Protein AF-A0A4Y9MN17-F1 (afdb_monomer_lite)

pLDDT: mean 83.94, std 10.77, range [37.41, 95.56]

Structure (mmCIF, N/CA/C/O backbone):
data_AF-A0A4Y9MN17-F1
#
_entry.id   AF-A0A4Y9MN17-F1
#
loop_
_atom_site.group_PDB
_atom_site.id
_atom_site.type_symbol
_atom_site.label_atom_id
_atom_site.label_alt_id
_atom_site.label_comp_id
_atom_site.label_asym_id
_atom_site.label_entity_id
_atom_site.label_seq_id
_atom_site.pdbx_PDB_ins_code
_atom_site.Cartn_x
_atom_site.Cartn_y
_atom_site.Cartn_z
_atom_site.occupancy
_atom_site.B_iso_or_eq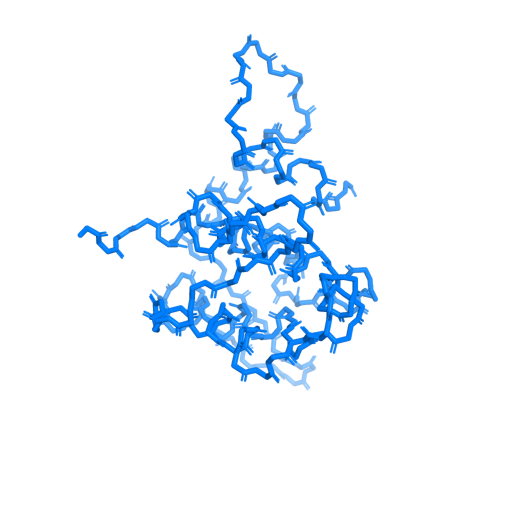uiv
_atom_site.auth_seq_id
_atom_site.auth_comp_id
_atom_site.auth_asym_id
_atom_site.auth_atom_id
_atom_site.pdbx_PDB_model_num
ATOM 1 N N . MET A 1 1 ? -17.612 3.095 -9.255 1.00 37.41 1 MET A N 1
ATOM 2 C CA . MET A 1 1 ? -16.333 3.425 -9.912 1.00 37.41 1 MET A CA 1
ATOM 3 C C . MET A 1 1 ? -15.286 2.654 -9.140 1.00 37.41 1 MET A C 1
ATOM 5 O O . MET A 1 1 ? -14.924 3.090 -8.061 1.00 37.41 1 MET A O 1
ATOM 9 N N . ASP A 1 2 ? -14.958 1.453 -9.605 1.00 40.06 2 ASP A N 1
ATOM 10 C CA . ASP A 1 2 ? -14.232 0.428 -8.830 1.00 40.06 2 ASP A CA 1
ATOM 11 C C . ASP A 1 2 ? -12.800 0.188 -9.355 1.00 40.06 2 ASP A C 1
ATOM 13 O O . ASP A 1 2 ? -12.146 -0.785 -8.990 1.00 40.06 2 ASP A O 1
ATOM 17 N N . ASP A 1 3 ? -12.301 1.073 -10.223 1.00 47.25 3 ASP A N 1
ATOM 18 C CA . ASP A 1 3 ? -11.286 0.700 -11.220 1.00 47.25 3 ASP A CA 1
ATOM 19 C C . ASP A 1 3 ? -9.904 1.362 -11.056 1.00 47.25 3 ASP A C 1
ATOM 21 O O . ASP A 1 3 ? -9.068 1.224 -11.940 1.00 47.25 3 ASP A O 1
ATOM 25 N N . ASP A 1 4 ? -9.615 2.040 -9.935 1.00 62.28 4 ASP A N 1
ATOM 26 C CA . ASP A 1 4 ? -8.294 2.681 -9.723 1.00 62.28 4 ASP A CA 1
ATOM 27 C C . ASP A 1 4 ? -7.540 2.212 -8.464 1.00 62.28 4 ASP A C 1
ATOM 29 O O . ASP A 1 4 ? -6.542 2.787 -8.045 1.00 62.28 4 ASP A O 1
ATOM 33 N N . ARG A 1 5 ? -7.959 1.089 -7.865 1.00 64.25 5 ARG A N 1
ATOM 34 C CA . ARG A 1 5 ? -7.200 0.411 -6.780 1.00 64.25 5 ARG A CA 1
ATOM 35 C C . ARG A 1 5 ? -5.822 -0.060 -7.230 1.00 64.25 5 ARG A C 1
ATOM 37 O O . ARG A 1 5 ? -4.910 -0.266 -6.447 1.00 64.25 5 ARG A O 1
ATOM 44 N N . ASP A 1 6 ? -5.708 -0.245 -8.525 1.00 61.78 6 ASP A N 1
ATOM 45 C CA . ASP A 1 6 ? -4.507 -0.569 -9.253 1.00 61.78 6 ASP A CA 1
ATOM 46 C C . ASP A 1 6 ? -3.474 0.571 -9.268 1.00 61.78 6 ASP A C 1
ATOM 48 O O . ASP A 1 6 ? -2.304 0.336 -9.575 1.00 61.78 6 ASP A O 1
ATOM 52 N N . GLY A 1 7 ? -3.912 1.794 -8.955 1.00 67.50 7 GLY A N 1
ATOM 53 C CA . GLY A 1 7 ? -3.070 2.949 -8.692 1.00 67.50 7 GLY A CA 1
ATOM 54 C C . GLY A 1 7 ? -2.848 3.248 -7.212 1.00 67.50 7 GLY A C 1
ATOM 55 O O . GLY A 1 7 ? -2.247 4.281 -6.920 1.00 67.50 7 GLY A O 1
ATOM 56 N N . SER A 1 8 ? -3.300 2.382 -6.296 1.00 85.38 8 SER A N 1
ATOM 57 C CA . SER A 1 8 ? -3.123 2.608 -4.861 1.00 85.38 8 SER A CA 1
ATOM 58 C C . SER A 1 8 ? -1.644 2.640 -4.471 1.00 85.38 8 SER A C 1
ATOM 60 O O . SER A 1 8 ? -0.789 2.012 -5.107 1.00 85.38 8 SER A O 1
ATOM 62 N N . LEU A 1 9 ? -1.336 3.376 -3.406 1.00 90.12 9 LEU A N 1
ATOM 63 C CA . LEU A 1 9 ? 0.026 3.579 -2.919 1.00 90.12 9 LEU A CA 1
ATOM 64 C C . LEU A 1 9 ? 0.686 2.273 -2.528 1.00 90.12 9 LEU A C 1
ATOM 66 O O . LEU A 1 9 ? 1.828 2.023 -2.898 1.00 90.12 9 LEU A O 1
ATOM 70 N N . SER A 1 10 ? -0.056 1.433 -1.816 1.00 92.06 10 SER A N 1
ATOM 71 C CA . SER A 1 10 ? 0.399 0.109 -1.403 1.00 92.06 10 SER A CA 1
ATOM 72 C C . SER A 1 10 ? 0.797 -0.762 -2.600 1.00 92.06 10 SER A C 1
ATOM 74 O O . SER A 1 10 ? 1.872 -1.359 -2.599 1.00 92.06 10 SER A O 1
ATOM 76 N N . MET A 1 11 ? -0.008 -0.777 -3.664 1.00 92.25 11 MET A N 1
ATOM 77 C CA . MET A 1 11 ? 0.272 -1.565 -4.871 1.00 92.25 11 MET A CA 1
ATOM 78 C C . MET A 1 11 ? 1.463 -1.000 -5.662 1.00 92.25 11 MET A C 1
ATOM 80 O O . MET A 1 11 ? 2.301 -1.753 -6.156 1.00 92.25 11 MET A O 1
ATOM 84 N N . ARG A 1 12 ? 1.590 0.331 -5.750 1.00 92.38 12 ARG A N 1
ATOM 85 C CA . ARG A 1 12 ? 2.761 0.983 -6.367 1.00 92.38 12 ARG A CA 1
ATOM 86 C C . ARG A 1 12 ? 4.041 0.694 -5.576 1.00 92.38 12 ARG A C 1
ATOM 88 O O . ARG A 1 12 ? 5.048 0.319 -6.170 1.00 92.38 12 ARG A O 1
ATOM 95 N N . LEU A 1 13 ? 3.986 0.779 -4.244 1.00 91.62 13 LEU A N 1
ATOM 96 C CA . LEU A 1 13 ? 5.107 0.448 -3.360 1.00 91.62 13 LEU A CA 1
ATOM 97 C C . LEU A 1 13 ? 5.568 -1.002 -3.555 1.00 91.62 13 LEU A C 1
ATOM 99 O O . LEU A 1 13 ? 6.765 -1.246 -3.672 1.00 91.62 13 LEU A O 1
ATOM 103 N N . ALA A 1 14 ? 4.641 -1.963 -3.619 1.00 91.69 14 ALA A N 1
ATOM 104 C CA . ALA A 1 14 ? 4.988 -3.369 -3.830 1.00 91.69 14 ALA A CA 1
ATOM 105 C C . ALA A 1 14 ? 5.687 -3.613 -5.178 1.00 91.69 14 ALA A C 1
ATOM 107 O O . ALA A 1 14 ? 6.587 -4.449 -5.253 1.00 91.69 14 ALA A O 1
ATOM 108 N N . ALA A 1 15 ? 5.304 -2.879 -6.228 1.00 91.62 15 ALA A N 1
ATOM 109 C CA . ALA A 1 15 ? 5.975 -2.930 -7.526 1.00 91.62 15 ALA A CA 1
ATOM 110 C C . ALA A 1 15 ? 7.396 -2.357 -7.476 1.00 91.62 15 ALA A C 1
ATOM 112 O O . ALA A 1 15 ? 8.312 -2.996 -7.991 1.00 91.62 15 ALA A O 1
ATOM 113 N N . LEU A 1 16 ? 7.593 -1.220 -6.802 1.00 89.94 16 LEU A N 1
ATOM 114 C CA . LEU A 1 16 ? 8.917 -0.616 -6.606 1.00 89.94 16 LEU A CA 1
ATOM 115 C C . LEU A 1 16 ? 9.845 -1.487 -5.746 1.00 89.94 16 LEU A C 1
ATOM 117 O O . LEU A 1 16 ? 11.046 -1.540 -5.979 1.00 89.94 16 LEU A O 1
ATOM 121 N N . ALA A 1 17 ? 9.293 -2.205 -4.768 1.00 89.25 17 ALA A N 1
ATOM 122 C CA . ALA A 1 17 ? 10.058 -3.079 -3.879 1.00 89.25 17 ALA A CA 1
ATOM 123 C C . ALA A 1 17 ? 10.439 -4.438 -4.510 1.00 89.25 17 ALA A C 1
ATOM 125 O O . ALA A 1 17 ? 11.070 -5.270 -3.852 1.00 89.25 17 ALA A O 1
ATOM 126 N N . LEU A 1 18 ? 10.040 -4.704 -5.761 1.00 89.38 18 LEU A N 1
ATOM 127 C CA . LEU A 1 18 ? 10.245 -5.993 -6.415 1.00 89.38 18 LEU A CA 1
ATOM 128 C C . LEU A 1 18 ? 11.645 -6.103 -7.053 1.00 89.38 18 LEU A C 1
ATOM 130 O O . LEU A 1 18 ? 11.848 -5.756 -8.214 1.00 89.38 18 LEU A O 1
ATOM 134 N N . ASP A 1 19 ? 12.603 -6.704 -6.346 1.00 87.94 19 ASP A N 1
ATOM 135 C CA . ASP A 1 19 ? 13.975 -6.890 -6.844 1.00 87.94 19 ASP A CA 1
ATOM 136 C C . ASP A 1 19 ? 14.100 -8.105 -7.781 1.00 87.94 19 ASP A C 1
ATOM 138 O O . ASP A 1 19 ? 14.057 -9.272 -7.370 1.00 87.94 19 ASP A O 1
ATOM 142 N N . GLY A 1 20 ? 14.236 -7.860 -9.088 1.00 85.69 20 GLY A N 1
ATOM 143 C CA . GLY A 1 20 ? 14.435 -8.925 -10.079 1.00 85.69 20 GLY A CA 1
ATOM 144 C C . GLY A 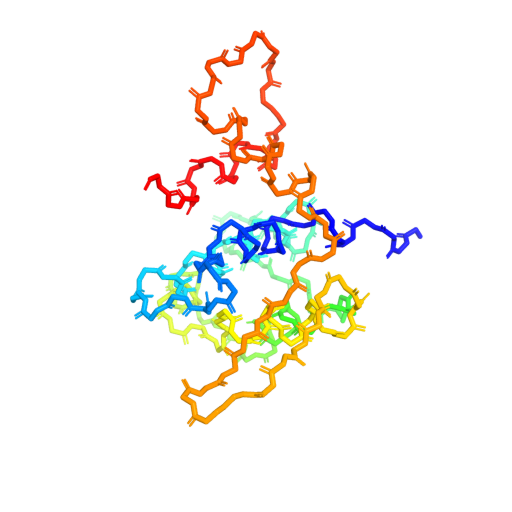1 20 ? 13.316 -9.982 -10.080 1.00 85.69 20 GLY A C 1
ATOM 145 O O . GLY A 1 20 ? 13.547 -11.159 -10.413 1.00 85.69 20 GLY A O 1
ATOM 146 N N . GLY A 1 21 ? 12.111 -9.569 -9.673 1.00 89.56 21 GLY A N 1
ATOM 147 C CA . GLY A 1 21 ? 10.944 -10.425 -9.490 1.00 89.56 21 GLY A CA 1
ATOM 148 C C . GLY A 1 21 ? 10.865 -11.114 -8.126 1.00 89.56 21 GLY A C 1
ATOM 149 O O . GLY A 1 21 ? 10.097 -12.062 -7.989 1.00 89.56 21 GLY A O 1
ATOM 150 N N . ARG A 1 22 ? 11.661 -10.728 -7.131 1.00 90.44 22 ARG A N 1
ATOM 151 C CA . ARG A 1 22 ? 11.602 -11.274 -5.769 1.00 90.44 22 ARG A CA 1
ATOM 152 C C . ARG A 1 22 ? 11.061 -10.226 -4.812 1.00 90.44 22 ARG A C 1
ATOM 154 O O . ARG A 1 22 ? 11.358 -9.049 -4.958 1.00 90.44 22 ARG A O 1
ATOM 161 N N . LEU A 1 23 ? 10.296 -10.684 -3.831 1.00 88.62 23 LEU A N 1
ATOM 162 C CA . LEU A 1 23 ? 9.974 -9.866 -2.671 1.00 88.62 23 LEU A CA 1
ATOM 163 C C . LEU A 1 23 ? 11.242 -9.714 -1.826 1.00 88.62 23 LEU A C 1
ATOM 165 O O . LEU A 1 23 ? 12.022 -10.665 -1.717 1.00 88.62 23 LEU A O 1
ATOM 169 N N . THR A 1 24 ? 11.470 -8.518 -1.299 1.00 77.44 24 THR A N 1
ATOM 170 C CA . THR A 1 24 ? 12.642 -8.219 -0.474 1.00 77.44 24 THR A CA 1
ATOM 171 C C . THR A 1 24 ? 12.410 -8.693 0.959 1.00 77.44 24 THR A C 1
ATOM 173 O O . THR A 1 24 ? 11.344 -8.473 1.515 1.00 77.44 24 THR A O 1
ATOM 176 N N . ASP A 1 25 ? 13.390 -9.324 1.602 1.00 68.56 25 ASP A N 1
ATOM 177 C CA . ASP A 1 25 ? 13.257 -9.785 2.998 1.00 68.56 25 ASP A CA 1
ATOM 178 C C . ASP A 1 25 ? 13.572 -8.676 4.030 1.00 68.56 25 ASP A C 1
ATOM 180 O O . ASP A 1 25 ? 13.872 -8.960 5.192 1.00 68.56 25 ASP A O 1
ATOM 184 N N . ASP A 1 26 ? 13.539 -7.398 3.633 1.00 74.38 26 ASP A N 1
ATOM 185 C CA . ASP A 1 26 ? 13.859 -6.289 4.535 1.00 74.38 26 ASP A CA 1
ATOM 186 C C . ASP A 1 26 ? 12.752 -6.068 5.586 1.00 74.38 26 ASP A C 1
ATOM 188 O O . ASP A 1 26 ? 11.565 -5.929 5.268 1.00 74.38 26 ASP A O 1
ATOM 192 N N . LEU A 1 27 ? 13.172 -5.972 6.852 1.00 56.91 27 LEU A N 1
ATOM 193 C CA . LEU A 1 27 ? 12.350 -5.663 8.023 1.00 56.91 27 LEU A CA 1
ATOM 194 C C . LEU A 1 27 ? 11.612 -4.319 7.906 1.00 56.91 27 LEU A C 1
ATOM 196 O O . LEU A 1 27 ? 10.587 -4.133 8.564 1.00 56.91 27 LEU A O 1
ATOM 200 N N . VAL A 1 28 ? 12.107 -3.388 7.085 1.00 70.25 28 VAL A N 1
ATOM 201 C CA . VAL A 1 28 ? 11.473 -2.078 6.845 1.00 70.25 28 VAL A CA 1
ATOM 202 C C . VAL A 1 28 ? 10.205 -2.197 5.985 1.00 70.25 28 VAL A C 1
ATOM 204 O O . VAL A 1 28 ? 9.302 -1.362 6.084 1.00 70.25 28 VAL A O 1
ATOM 207 N N . THR A 1 29 ? 10.074 -3.273 5.207 1.00 77.56 29 THR A N 1
ATOM 208 C CA . THR A 1 29 ? 9.001 -3.424 4.215 1.00 77.56 29 THR A CA 1
ATOM 209 C C . THR A 1 29 ? 7.626 -3.566 4.857 1.00 77.56 29 THR A C 1
ATOM 211 O O . THR A 1 29 ? 6.670 -2.943 4.408 1.00 77.56 29 THR A O 1
ATOM 214 N N . ALA A 1 30 ? 7.497 -4.326 5.948 1.00 87.75 30 ALA A N 1
ATOM 215 C CA . ALA A 1 30 ? 6.192 -4.538 6.578 1.00 87.75 30 ALA A CA 1
ATOM 216 C C . ALA A 1 30 ? 5.593 -3.243 7.183 1.00 87.75 30 ALA A C 1
ATOM 218 O O . ALA A 1 30 ? 4.431 -2.943 6.902 1.00 87.75 30 ALA A O 1
ATOM 219 N N . PRO A 1 31 ? 6.341 -2.414 7.941 1.00 89.25 31 PRO A N 1
ATOM 220 C CA . PRO A 1 31 ? 5.870 -1.085 8.334 1.00 89.25 31 PRO A CA 1
ATOM 221 C C . PRO A 1 31 ? 5.529 -0.171 7.148 1.00 89.25 31 PRO A C 1
ATOM 223 O O . PRO A 1 31 ? 4.517 0.526 7.211 1.00 89.25 31 PRO A O 1
ATOM 226 N N . ALA A 1 32 ? 6.319 -0.190 6.067 1.00 89.94 32 ALA A N 1
ATOM 227 C CA . ALA A 1 32 ? 6.053 0.615 4.870 1.00 89.94 32 ALA A CA 1
ATOM 228 C C . ALA A 1 32 ? 4.751 0.191 4.162 1.00 89.94 32 ALA A C 1
ATOM 230 O O . ALA A 1 32 ? 3.940 1.038 3.782 1.00 89.94 32 ALA A O 1
ATOM 231 N N . VAL A 1 33 ? 4.490 -1.118 4.070 1.00 92.12 33 VAL A N 1
ATOM 232 C CA . VAL A 1 33 ? 3.223 -1.672 3.566 1.00 92.12 33 VAL A CA 1
ATOM 233 C C . VAL A 1 33 ? 2.044 -1.191 4.407 1.00 92.12 33 VAL A C 1
ATOM 235 O O . VAL A 1 33 ? 1.062 -0.681 3.878 1.00 92.12 33 VAL A O 1
ATOM 238 N N . ARG A 1 34 ? 2.133 -1.294 5.734 1.00 92.88 34 ARG A N 1
ATOM 239 C CA . ARG A 1 34 ? 1.033 -0.869 6.615 1.00 92.88 34 ARG A CA 1
ATOM 240 C C . ARG A 1 34 ? 0.827 0.643 6.574 1.00 92.88 34 ARG A C 1
ATOM 242 O O . ARG A 1 34 ? -0.313 1.096 6.570 1.00 92.88 34 ARG A O 1
ATOM 249 N N . GLY A 1 35 ? 1.908 1.419 6.501 1.00 91.50 35 GLY A N 1
ATOM 250 C CA . GLY A 1 35 ? 1.854 2.873 6.363 1.00 91.50 35 GLY A CA 1
ATOM 251 C C . GLY A 1 35 ? 1.189 3.316 5.063 1.00 91.50 35 GLY A C 1
ATOM 252 O O . GLY A 1 35 ? 0.293 4.156 5.093 1.00 91.50 35 GLY A O 1
ATOM 253 N N . THR A 1 36 ? 1.555 2.705 3.934 1.00 92.44 36 THR A N 1
ATOM 254 C CA . THR A 1 36 ? 0.918 2.998 2.639 1.00 92.44 36 THR A CA 1
ATOM 255 C C . THR A 1 36 ? -0.542 2.568 2.593 1.00 92.44 36 THR A C 1
ATOM 257 O O . THR A 1 36 ? -1.363 3.312 2.068 1.00 92.44 36 THR A O 1
ATOM 260 N N . LEU A 1 37 ? -0.904 1.438 3.207 1.00 92.31 37 LEU A N 1
ATOM 261 C CA . LEU A 1 37 ? -2.304 1.023 3.342 1.00 92.31 37 LEU A CA 1
ATOM 262 C C . LEU A 1 37 ? -3.133 2.003 4.182 1.00 92.31 37 LEU A C 1
ATOM 264 O O . LEU A 1 37 ? -4.268 2.309 3.826 1.00 92.31 37 LEU A O 1
ATOM 268 N N . LEU A 1 38 ? -2.578 2.511 5.285 1.00 91.44 38 LEU A N 1
ATOM 269 C CA . LEU A 1 38 ? -3.240 3.526 6.109 1.00 91.44 38 LEU A CA 1
ATOM 270 C C . LEU A 1 38 ? -3.411 4.845 5.350 1.00 91.44 38 LEU A C 1
ATOM 272 O O . LEU A 1 38 ? -4.466 5.469 5.456 1.00 91.44 38 LEU A O 1
ATOM 276 N N . ALA A 1 39 ? -2.416 5.241 4.553 1.00 91.19 39 ALA A N 1
ATOM 277 C CA . ALA A 1 39 ? -2.518 6.404 3.680 1.00 91.19 39 ALA A CA 1
ATOM 278 C C . ALA A 1 39 ? -3.582 6.207 2.589 1.00 91.19 39 ALA A C 1
ATOM 280 O O . ALA A 1 39 ? -4.421 7.085 2.406 1.00 91.19 39 ALA A O 1
ATOM 281 N N . ASP A 1 40 ? -3.617 5.041 1.931 1.00 91.44 40 ASP A N 1
ATOM 282 C CA . ASP A 1 40 ? -4.675 4.683 0.979 1.00 91.44 40 ASP A CA 1
ATOM 283 C C . ASP A 1 40 ? -6.053 4.812 1.646 1.00 91.44 40 ASP A C 1
ATOM 285 O O . ASP A 1 40 ? -6.940 5.487 1.128 1.00 91.44 40 ASP A O 1
ATOM 289 N N . LEU A 1 41 ? -6.238 4.226 2.831 1.00 90.00 41 LEU A N 1
ATOM 290 C CA . LEU A 1 41 ? -7.495 4.312 3.574 1.00 90.00 41 LEU A CA 1
ATOM 291 C C . LEU A 1 41 ? -7.869 5.761 3.928 1.00 90.00 41 LEU A C 1
ATOM 293 O O . LEU A 1 41 ? -9.033 6.139 3.786 1.00 90.00 41 LEU A O 1
ATOM 297 N N . ALA A 1 42 ? -6.908 6.583 4.351 1.00 89.38 42 ALA A N 1
ATOM 298 C CA . ALA A 1 42 ? -7.139 7.989 4.675 1.00 89.38 42 ALA A CA 1
ATOM 299 C C . ALA A 1 42 ? -7.553 8.805 3.439 1.00 89.38 42 ALA A C 1
ATOM 301 O O . ALA A 1 42 ? -8.552 9.522 3.489 1.00 89.38 42 ALA A O 1
ATOM 302 N N . LEU A 1 43 ? -6.857 8.635 2.311 1.00 87.38 43 LEU A N 1
ATOM 303 C CA . LEU A 1 43 ? -7.173 9.309 1.045 1.00 87.38 43 LEU A CA 1
ATOM 304 C C . LEU A 1 43 ? -8.554 8.914 0.501 1.00 87.38 43 LEU A C 1
ATOM 306 O O . LEU A 1 43 ? -9.234 9.729 -0.118 1.00 87.38 43 LEU A O 1
ATOM 310 N N . HIS A 1 44 ? -9.017 7.698 0.799 1.00 87.50 44 HIS A N 1
ATOM 311 C CA . HIS A 1 44 ? -10.365 7.232 0.461 1.00 87.50 44 HIS A CA 1
ATOM 312 C C . HIS A 1 44 ? -11.423 7.571 1.533 1.00 87.50 44 HIS A C 1
ATOM 314 O O . HIS A 1 44 ? -12.555 7.089 1.457 1.00 87.50 44 HIS A O 1
ATOM 320 N N . GLY A 1 45 ? -11.080 8.377 2.546 1.00 87.12 45 GLY A N 1
ATOM 321 C CA . GLY A 1 45 ? -12.005 8.824 3.594 1.00 87.12 45 GLY A CA 1
ATOM 322 C C . GLY A 1 45 ? -12.449 7.727 4.568 1.00 87.12 45 GLY A C 1
ATOM 323 O O . GLY A 1 45 ? -13.495 7.861 5.209 1.00 87.12 45 GLY A O 1
ATOM 324 N N . ARG A 1 46 ? -11.676 6.637 4.659 1.00 87.94 46 ARG A N 1
ATOM 325 C CA . ARG A 1 46 ? -11.917 5.472 5.531 1.00 87.94 46 ARG A CA 1
ATOM 326 C C . ARG A 1 46 ? -11.222 5.591 6.888 1.00 87.94 46 ARG A C 1
ATOM 328 O O . ARG A 1 46 ? -11.526 4.814 7.785 1.00 87.94 46 ARG A O 1
ATOM 335 N N . VAL A 1 47 ? -10.305 6.547 7.029 1.00 87.00 47 VAL A N 1
ATOM 336 C CA . VAL A 1 47 ? -9.699 6.950 8.303 1.00 87.00 47 VAL A CA 1
ATOM 337 C C . VAL A 1 47 ? -10.150 8.371 8.601 1.00 87.00 47 VAL A C 1
ATOM 339 O O . VAL A 1 47 ? -10.057 9.237 7.729 1.00 87.00 47 VAL A O 1
ATOM 342 N N . ARG A 1 48 ? -10.645 8.616 9.813 1.00 83.00 48 ARG A N 1
ATOM 343 C CA . ARG A 1 48 ? -11.039 9.949 10.275 1.00 83.00 48 ARG A CA 1
ATOM 344 C C . ARG A 1 48 ? -10.294 10.299 11.547 1.00 83.00 48 ARG A C 1
ATOM 346 O O . ARG A 1 48 ? -10.219 9.497 12.470 1.00 83.00 48 ARG A O 1
ATOM 353 N N . GLU A 1 49 ? -9.764 11.510 11.582 1.00 81.88 49 GLU A N 1
ATOM 354 C CA . GLU A 1 49 ? -9.211 12.098 12.794 1.00 81.88 49 GLU A CA 1
ATOM 355 C C . GLU A 1 49 ? -10.322 12.869 13.515 1.00 81.88 49 GLU A C 1
ATOM 357 O O . GLU A 1 49 ? -11.045 13.665 12.912 1.00 81.88 49 GLU A O 1
ATOM 362 N N . THR A 1 50 ? -10.481 12.583 14.800 1.00 81.81 50 THR A N 1
ATOM 363 C CA . THR A 1 50 ? -11.338 13.318 15.735 1.00 81.81 50 THR A CA 1
ATOM 364 C C . THR A 1 50 ? -10.446 14.053 16.736 1.00 81.81 50 THR A C 1
ATOM 366 O O . THR A 1 50 ? -9.226 13.928 16.682 1.00 81.81 50 THR A O 1
ATOM 369 N N . GLU A 1 51 ? -11.031 14.816 17.660 1.00 79.94 51 GLU A N 1
ATOM 370 C CA . GLU A 1 51 ? -10.254 15.545 18.674 1.00 79.94 51 GLU A CA 1
ATOM 371 C C . GLU A 1 51 ? -9.405 14.612 19.560 1.00 79.94 51 GLU A C 1
ATOM 373 O O . GLU A 1 51 ? -8.280 14.961 19.909 1.00 79.94 51 GLU A O 1
ATOM 378 N N . ASP A 1 52 ? -9.903 13.401 19.844 1.00 81.69 52 ASP A N 1
ATOM 379 C CA . ASP A 1 52 ? -9.291 12.483 20.816 1.00 81.69 52 ASP A CA 1
ATOM 380 C C . ASP A 1 52 ? -8.874 11.121 20.229 1.00 81.69 52 ASP A C 1
ATOM 382 O O . ASP A 1 52 ? -8.258 10.306 20.924 1.00 81.69 52 ASP A O 1
ATOM 386 N N . ALA A 1 53 ? -9.221 10.825 18.971 1.00 79.00 53 ALA A N 1
ATOM 387 C CA . ALA A 1 53 ? -9.047 9.490 18.400 1.00 79.00 53 ALA A CA 1
ATOM 388 C C . ALA A 1 53 ? -8.900 9.470 16.874 1.00 79.00 53 ALA A C 1
ATOM 390 O O . ALA A 1 53 ? -9.353 10.364 16.159 1.00 79.00 53 ALA A O 1
ATOM 391 N N . VAL A 1 54 ? -8.331 8.369 16.380 1.00 82.12 54 VAL A N 1
ATOM 392 C CA . VAL A 1 54 ? -8.394 7.973 14.971 1.00 82.12 54 VAL A CA 1
ATOM 393 C C . VAL A 1 54 ? -9.460 6.891 14.833 1.00 82.12 54 VAL A C 1
ATOM 395 O O . VAL A 1 54 ? -9.354 5.832 15.451 1.00 82.12 54 VAL A O 1
ATOM 398 N N . GLU A 1 55 ? -10.477 7.161 14.024 1.00 85.75 55 GLU A N 1
ATOM 399 C CA . GLU A 1 55 ? -11.585 6.253 13.744 1.00 85.75 55 GLU A CA 1
ATOM 400 C C . GLU A 1 55 ? -11.432 5.617 12.359 1.00 85.75 55 GLU A C 1
ATOM 402 O O . GLU A 1 55 ? -11.011 6.268 11.398 1.00 85.75 55 GLU A O 1
ATOM 407 N N . PHE A 1 56 ? -11.815 4.345 12.248 1.00 85.12 56 PHE A N 1
ATOM 408 C CA . PHE A 1 56 ? -11.793 3.589 10.999 1.00 85.12 56 PHE A CA 1
ATOM 409 C C . PHE A 1 56 ? -13.218 3.221 10.586 1.00 85.12 56 PHE A C 1
ATOM 411 O O . PHE A 1 56 ? -13.985 2.708 11.397 1.00 85.12 56 PHE A O 1
ATOM 418 N N . ASP A 1 57 ? -13.562 3.459 9.322 1.00 85.94 57 ASP A N 1
ATOM 419 C CA . ASP A 1 57 ? -14.775 2.907 8.716 1.00 85.94 57 ASP A CA 1
ATOM 420 C C . ASP A 1 57 ? -14.523 1.429 8.372 1.00 85.94 57 ASP A C 1
ATOM 422 O O . ASP A 1 57 ? -13.698 1.109 7.507 1.00 85.94 57 ASP A O 1
ATOM 426 N N . ASP A 1 58 ? -15.233 0.537 9.061 1.00 80.12 58 ASP A N 1
ATOM 427 C CA . ASP A 1 58 ? -15.061 -0.917 9.015 1.00 80.12 58 ASP A CA 1
ATOM 428 C C . ASP A 1 58 ? -15.832 -1.604 7.877 1.00 80.12 58 ASP A C 1
ATOM 430 O O . ASP A 1 58 ? -15.711 -2.819 7.696 1.00 80.12 58 ASP A O 1
ATOM 434 N N . ALA A 1 59 ? -16.591 -0.852 7.068 1.00 86.94 59 ALA A N 1
ATOM 435 C CA . ALA A 1 59 ? -17.259 -1.437 5.910 1.00 86.94 59 ALA A CA 1
ATOM 436 C C . ALA A 1 59 ? -16.237 -2.113 4.958 1.00 86.94 59 ALA A C 1
ATOM 438 O O . ALA A 1 59 ? -15.160 -1.566 4.696 1.00 86.94 59 ALA A O 1
ATOM 439 N N . PRO A 1 60 ? -16.548 -3.298 4.400 1.00 87.88 60 PRO A N 1
ATOM 440 C CA . PRO A 1 60 ? -15.626 -3.985 3.505 1.00 87.88 60 PRO A CA 1
ATOM 441 C C . PRO A 1 60 ? -15.242 -3.109 2.318 1.00 87.88 60 PRO A C 1
ATOM 443 O O . PRO A 1 60 ? -16.101 -2.599 1.594 1.00 87.88 60 PRO A O 1
ATOM 446 N N . THR A 1 61 ? -13.942 -2.958 2.094 1.00 87.88 61 THR A N 1
ATOM 447 C CA . THR A 1 61 ? -13.433 -2.163 0.986 1.00 87.88 61 THR A CA 1
ATOM 448 C C . THR A 1 61 ? -13.341 -2.995 -0.294 1.00 87.88 61 THR A C 1
ATOM 450 O O . THR A 1 61 ? -13.290 -2.418 -1.372 1.00 87.88 61 THR A O 1
ATOM 453 N N . GLY A 1 62 ? -13.312 -4.330 -0.225 1.00 88.94 62 GLY A N 1
ATOM 454 C CA . GLY A 1 62 ? -13.105 -5.177 -1.409 1.00 88.94 62 GLY A CA 1
ATOM 455 C C . GLY A 1 62 ? -11.638 -5.242 -1.854 1.00 88.94 62 GLY A C 1
ATOM 456 O O . GLY A 1 62 ? -11.324 -5.730 -2.943 1.00 88.94 62 GLY A O 1
ATOM 457 N N . PHE A 1 63 ? -10.731 -4.759 -1.006 1.00 90.75 63 PHE A N 1
ATOM 458 C CA . PHE A 1 63 ? -9.287 -4.890 -1.144 1.00 90.75 63 PHE A CA 1
ATOM 459 C C . PHE A 1 63 ? -8.774 -5.615 0.085 1.00 90.75 63 PHE A C 1
ATOM 461 O O . PHE A 1 63 ? -8.642 -5.036 1.165 1.00 90.75 63 PHE A O 1
ATOM 468 N N . ALA A 1 64 ? -8.504 -6.904 -0.106 1.00 92.31 64 ALA A N 1
ATOM 469 C CA . ALA A 1 64 ? -8.207 -7.824 0.977 1.00 92.31 64 ALA A CA 1
ATOM 470 C C . ALA A 1 64 ? -7.085 -7.340 1.917 1.00 92.31 64 ALA A C 1
ATOM 472 O O . ALA A 1 64 ? -7.258 -7.506 3.122 1.00 92.31 64 ALA A O 1
ATOM 473 N N . PRO A 1 65 ? -5.994 -6.694 1.446 1.00 93.19 65 PRO A N 1
ATOM 474 C CA . PRO A 1 65 ? -4.976 -6.162 2.351 1.00 93.19 65 PRO A CA 1
ATOM 475 C C . PRO A 1 65 ? -5.514 -5.095 3.315 1.00 93.19 65 PRO A C 1
ATOM 477 O O . PRO A 1 65 ? -5.234 -5.156 4.508 1.00 93.19 65 PRO A O 1
ATOM 480 N N . ALA A 1 66 ? -6.326 -4.146 2.840 1.00 91.81 66 ALA A N 1
ATOM 481 C CA . ALA A 1 66 ? -6.917 -3.131 3.714 1.00 91.81 66 ALA A CA 1
ATOM 482 C C . ALA A 1 66 ? -7.964 -3.733 4.655 1.00 91.81 66 ALA A C 1
ATOM 484 O O . ALA A 1 66 ? -7.965 -3.431 5.845 1.00 91.81 66 ALA A O 1
ATOM 485 N N . ASP A 1 67 ? -8.809 -4.627 4.141 1.00 91.44 67 ASP A N 1
ATOM 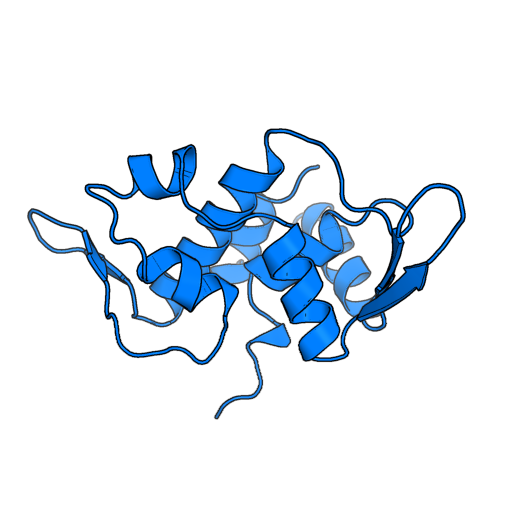486 C CA . ASP A 1 67 ? -9.834 -5.285 4.951 1.00 91.44 67 ASP A CA 1
ATOM 487 C C . ASP A 1 67 ? -9.173 -6.100 6.074 1.00 91.44 67 ASP A C 1
ATOM 489 O O . ASP A 1 67 ? -9.559 -5.987 7.235 1.00 91.44 67 ASP A O 1
ATOM 493 N N . ARG A 1 68 ? -8.103 -6.844 5.767 1.00 91.38 68 ARG A N 1
ATOM 494 C CA . ARG A 1 68 ? -7.307 -7.599 6.746 1.00 91.38 68 ARG A CA 1
ATOM 495 C C . ARG A 1 68 ? -6.643 -6.690 7.780 1.00 91.38 68 ARG A C 1
ATOM 497 O O . ARG A 1 68 ? -6.667 -7.022 8.961 1.00 91.38 68 ARG A O 1
ATOM 504 N N . LEU A 1 69 ? -6.084 -5.552 7.356 1.00 90.44 69 LEU A N 1
ATOM 505 C CA . LEU A 1 69 ? -5.469 -4.575 8.261 1.00 90.44 69 LEU A CA 1
ATOM 506 C C . LEU A 1 69 ? -6.471 -4.047 9.297 1.00 90.44 69 LEU A C 1
ATOM 508 O O . LEU A 1 69 ? -6.102 -3.845 10.451 1.00 90.44 69 LEU A O 1
ATOM 512 N N . LEU A 1 70 ? -7.725 -3.841 8.885 1.00 86.56 70 LEU A N 1
ATOM 513 C CA . LEU A 1 70 ? -8.789 -3.304 9.735 1.00 86.56 70 LEU A CA 1
ATOM 514 C C . LEU A 1 70 ? -9.512 -4.380 10.561 1.00 86.56 70 LEU A C 1
ATOM 516 O O . LEU A 1 70 ? -9.965 -4.088 11.665 1.00 86.56 70 LEU A O 1
ATOM 520 N N . THR A 1 71 ? -9.595 -5.619 10.063 1.00 82.88 71 THR A N 1
ATOM 521 C CA . THR A 1 71 ? -10.392 -6.703 10.673 1.00 82.88 71 THR A CA 1
ATOM 522 C C . THR A 1 71 ? -9.930 -7.064 12.084 1.00 82.88 71 THR A C 1
ATOM 524 O O . THR A 1 71 ? -10.756 -7.401 12.928 1.00 82.88 71 THR A O 1
ATOM 527 N N . GLU A 1 72 ? -8.624 -7.016 12.361 1.00 66.38 72 GLU A N 1
ATOM 528 C CA . GLU A 1 72 ? -8.114 -7.435 13.673 1.00 66.38 72 GLU A CA 1
ATOM 529 C C . GLU A 1 72 ? -8.383 -6.412 14.781 1.00 66.38 72 GLU A C 1
ATOM 531 O O . GLU A 1 72 ? -8.399 -6.797 15.947 1.00 66.38 72 GLU A O 1
ATOM 536 N N . GLY A 1 73 ? -8.659 -5.149 14.426 1.00 65.25 73 GLY A N 1
ATOM 537 C CA . GLY A 1 73 ? -8.814 -4.052 15.375 1.00 65.25 73 GLY A CA 1
ATOM 538 C C . GLY A 1 73 ? -7.517 -3.793 16.146 1.00 65.25 73 GLY A C 1
ATOM 539 O O . GLY A 1 73 ? -6.986 -4.652 16.843 1.00 65.25 73 GLY A O 1
ATOM 540 N N . ALA A 1 74 ? -6.979 -2.582 16.063 1.00 67.25 74 ALA A N 1
ATOM 541 C CA . ALA A 1 74 ? -5.786 -2.233 16.823 1.00 67.25 74 ALA A CA 1
ATOM 542 C C . ALA A 1 74 ? -6.074 -1.126 17.830 1.00 67.25 74 ALA A C 1
ATOM 544 O O . ALA A 1 74 ? -6.793 -0.179 17.513 1.00 67.25 74 ALA A O 1
ATOM 545 N N . PRO A 1 75 ? -5.451 -1.182 19.017 1.00 72.12 75 PRO A N 1
ATOM 546 C CA . PRO A 1 75 ? -5.639 -0.165 20.044 1.00 72.12 75 PRO A CA 1
ATOM 547 C C . PRO A 1 75 ? -5.043 1.199 19.660 1.00 72.12 75 PRO A C 1
ATOM 549 O O . PRO A 1 75 ? -5.337 2.192 20.318 1.00 72.12 75 PRO A O 1
ATOM 552 N N . SER A 1 76 ? -4.175 1.266 18.641 1.00 82.06 76 SER A N 1
ATOM 553 C CA . SER A 1 76 ? -3.630 2.523 18.112 1.00 82.06 76 SER A CA 1
ATOM 554 C C . SER A 1 76 ? -3.040 2.358 16.706 1.00 82.06 76 SER A C 1
ATOM 556 O O . SER A 1 76 ? -2.645 1.257 16.313 1.00 82.06 76 SER A O 1
ATOM 558 N N . LEU A 1 77 ? -2.874 3.478 15.990 1.00 84.81 77 LEU A N 1
ATOM 559 C CA . LEU A 1 77 ? -2.139 3.549 14.718 1.00 84.81 77 LEU A CA 1
ATOM 560 C C . LEU A 1 77 ? -0.703 3.012 14.852 1.00 84.81 77 LEU A C 1
ATOM 562 O O . LEU A 1 77 ? -0.214 2.284 13.993 1.00 84.81 77 LEU A O 1
ATOM 566 N N . THR A 1 78 ? -0.034 3.337 15.961 1.00 87.62 78 THR A N 1
ATOM 567 C CA . THR A 1 78 ? 1.326 2.865 16.254 1.00 87.62 78 THR A CA 1
ATOM 568 C C . THR A 1 78 ? 1.386 1.342 16.336 1.00 87.62 78 THR A C 1
ATOM 570 O O . THR A 1 78 ? 2.341 0.740 15.841 1.00 87.62 78 THR A O 1
ATOM 573 N N . GLU A 1 79 ? 0.375 0.712 16.937 1.00 86.94 79 GLU A N 1
ATOM 574 C CA . GLU A 1 79 ? 0.313 -0.747 17.027 1.00 86.94 79 GLU A CA 1
ATOM 575 C C . GLU A 1 79 ? 0.030 -1.377 15.657 1.00 86.94 79 GLU A C 1
ATOM 577 O O . GLU A 1 79 ? 0.691 -2.357 15.314 1.00 86.94 79 GLU A O 1
ATOM 582 N N . LEU A 1 80 ? -0.834 -0.771 14.825 1.00 88.12 80 LEU A N 1
ATOM 583 C CA . LEU A 1 80 ? -1.017 -1.200 13.427 1.00 88.12 80 LEU A CA 1
ATOM 584 C C . LEU A 1 80 ? 0.296 -1.154 12.656 1.00 88.12 80 LEU A C 1
ATOM 586 O O . LEU A 1 80 ? 0.683 -2.144 12.048 1.00 88.12 80 LEU A O 1
ATOM 590 N N . LEU A 1 81 ? 1.018 -0.037 12.708 1.00 89.00 81 LEU A N 1
ATOM 591 C CA . LEU A 1 81 ? 2.273 0.114 11.973 1.00 89.00 81 LEU A CA 1
ATOM 592 C C . LEU A 1 81 ? 3.322 -0.913 12.420 1.00 89.00 81 LEU A C 1
ATOM 594 O O . LEU A 1 81 ? 3.983 -1.539 11.589 1.00 89.00 81 LEU A O 1
ATOM 598 N N . ARG A 1 82 ? 3.457 -1.131 13.733 1.00 87.94 82 ARG A N 1
ATOM 599 C CA . ARG A 1 82 ? 4.487 -2.019 14.292 1.00 87.94 82 ARG A CA 1
ATOM 600 C C . ARG A 1 82 ? 4.148 -3.499 14.159 1.00 87.94 82 ARG A C 1
ATOM 602 O O . ARG A 1 82 ? 5.041 -4.290 13.857 1.00 87.94 82 ARG A O 1
ATOM 609 N N . ARG A 1 83 ? 2.896 -3.883 14.404 1.00 87.25 83 ARG A N 1
ATOM 610 C CA . ARG A 1 83 ? 2.492 -5.286 14.591 1.00 87.25 83 ARG A CA 1
ATOM 611 C C . ARG A 1 83 ? 1.265 -5.707 13.786 1.00 87.25 83 ARG A C 1
ATOM 613 O O . ARG A 1 83 ? 0.769 -6.803 14.011 1.00 87.25 83 ARG A O 1
ATOM 620 N N . GLY A 1 84 ? 0.784 -4.873 12.867 1.00 87.25 84 GLY A N 1
ATOM 621 C CA . GLY A 1 84 ? -0.387 -5.197 12.057 1.00 87.25 84 GLY A CA 1
ATOM 622 C C . GLY A 1 84 ? -0.215 -6.481 11.229 1.00 87.25 84 GLY A C 1
ATOM 623 O O . GLY A 1 84 ? 0.907 -6.885 10.916 1.00 87.25 84 GLY A O 1
ATOM 624 N N . PRO A 1 85 ? -1.318 -7.124 10.829 1.00 90.50 85 PRO A N 1
ATOM 625 C CA . PRO A 1 85 ? -1.304 -8.479 10.269 1.00 90.50 85 PRO A CA 1
ATOM 626 C C . PRO A 1 85 ? -0.967 -8.556 8.780 1.00 90.50 85 PRO A C 1
ATOM 628 O O . PRO A 1 85 ? -1.141 -9.618 8.179 1.00 90.50 85 PRO A O 1
ATOM 631 N N . VAL A 1 86 ? -0.571 -7.428 8.185 1.00 92.38 86 VAL A N 1
ATOM 632 C CA . VAL A 1 86 ? -0.392 -7.277 6.740 1.00 92.38 86 VAL A CA 1
ATOM 633 C C . VAL A 1 86 ? 1.062 -7.005 6.406 1.00 92.38 86 VAL A C 1
ATOM 635 O O . VAL A 1 86 ? 1.715 -6.205 7.087 1.00 92.38 86 VAL A O 1
ATOM 638 N N . ASP A 1 87 ? 1.549 -7.651 5.355 1.00 91.62 87 ASP A N 1
ATOM 639 C CA . ASP A 1 87 ? 2.886 -7.459 4.804 1.00 91.62 87 ASP A CA 1
ATOM 640 C C . ASP A 1 87 ? 2.896 -7.517 3.260 1.00 91.62 87 ASP A C 1
ATOM 642 O O . ASP A 1 87 ? 1.866 -7.434 2.587 1.00 91.62 87 ASP A O 1
ATOM 646 N N . GLN A 1 88 ? 4.091 -7.586 2.675 1.00 91.38 88 GLN A N 1
ATOM 647 C CA . GLN A 1 88 ? 4.290 -7.609 1.225 1.00 91.38 88 GLN A CA 1
ATOM 648 C C . GLN A 1 88 ? 3.708 -8.849 0.528 1.00 91.38 88 GLN A C 1
ATOM 650 O O . GLN A 1 88 ? 3.395 -8.776 -0.659 1.00 91.38 88 GLN A O 1
ATOM 655 N N . GLU A 1 89 ? 3.549 -9.981 1.221 1.00 92.12 89 GLU A N 1
ATOM 656 C CA . GLU A 1 89 ? 2.959 -11.185 0.629 1.00 92.12 89 GLU A CA 1
ATOM 657 C C . GLU A 1 89 ? 1.453 -11.000 0.421 1.00 92.12 89 GLU A C 1
ATOM 659 O O . GLU A 1 89 ? 0.911 -11.479 -0.577 1.00 92.12 89 GLU A O 1
ATOM 664 N N . ASP A 1 90 ? 0.781 -10.242 1.294 1.00 94.00 90 ASP A N 1
ATOM 665 C CA . ASP A 1 90 ? -0.620 -9.860 1.093 1.00 94.00 90 ASP A CA 1
ATOM 666 C C . ASP A 1 90 ? -0.783 -8.970 -0.147 1.00 94.00 90 ASP A C 1
ATOM 668 O O . ASP A 1 90 ? -1.693 -9.179 -0.954 1.00 94.00 90 ASP A O 1
ATOM 672 N N . LEU A 1 91 ? 0.129 -8.011 -0.350 1.00 93.88 91 LEU A N 1
ATOM 673 C CA . LEU A 1 91 ? 0.128 -7.177 -1.555 1.00 93.88 91 LEU A CA 1
ATOM 674 C C . LEU A 1 91 ? 0.451 -7.996 -2.807 1.00 93.88 91 LEU A C 1
ATOM 676 O O . LEU A 1 91 ? -0.227 -7.861 -3.824 1.00 93.88 91 LEU A O 1
ATOM 680 N N . ALA A 1 92 ? 1.425 -8.905 -2.739 1.00 93.75 92 ALA A N 1
ATOM 681 C CA . ALA A 1 92 ? 1.742 -9.803 -3.844 1.00 93.75 92 ALA A CA 1
ATOM 682 C C . ALA A 1 92 ? 0.548 -10.701 -4.207 1.00 93.75 92 ALA A C 1
ATOM 684 O O . ALA A 1 92 ? 0.246 -10.894 -5.388 1.00 93.75 92 ALA A O 1
ATOM 685 N N . ALA A 1 93 ? -0.167 -11.231 -3.210 1.00 94.56 93 ALA A N 1
ATOM 686 C CA . ALA A 1 93 ? -1.390 -11.998 -3.421 1.00 94.56 93 ALA A CA 1
ATOM 687 C C . ALA A 1 93 ? -2.473 -11.159 -4.114 1.00 94.56 93 ALA A C 1
ATOM 689 O O . ALA A 1 93 ? -3.148 -11.652 -5.021 1.00 94.56 93 ALA A O 1
ATOM 690 N N . GLU A 1 94 ? -2.601 -9.886 -3.750 1.00 95.19 94 GLU A N 1
ATOM 691 C CA . GLU A 1 94 ? -3.554 -8.967 -4.362 1.00 95.19 94 GLU A CA 1
ATOM 692 C C . GLU A 1 94 ? -3.165 -8.580 -5.801 1.00 95.19 94 GLU A C 1
ATOM 694 O O . GLU A 1 94 ? -4.025 -8.576 -6.686 1.00 95.19 94 GLU A O 1
ATOM 699 N N . HIS A 1 95 ? -1.875 -8.373 -6.089 1.00 93.81 95 HIS A N 1
ATOM 700 C CA . HIS A 1 95 ? -1.362 -8.199 -7.455 1.00 93.81 95 HIS A CA 1
ATOM 701 C C . HIS A 1 95 ? -1.654 -9.416 -8.340 1.00 93.81 95 HIS A C 1
ATOM 703 O O . HIS A 1 95 ? -2.071 -9.272 -9.494 1.00 93.81 95 HIS A O 1
ATOM 709 N N . LEU A 1 96 ? -1.483 -10.628 -7.800 1.00 94.62 96 LEU A N 1
ATOM 710 C CA . LEU A 1 96 ? -1.845 -11.863 -8.496 1.00 94.62 96 LEU A CA 1
ATOM 711 C C . LEU A 1 96 ? -3.355 -11.958 -8.734 1.00 94.62 96 LEU A C 1
ATOM 713 O O . LEU A 1 96 ? -3.776 -12.306 -9.836 1.00 94.62 96 LEU A O 1
ATOM 717 N N . ARG A 1 97 ? -4.175 -11.640 -7.724 1.00 94.31 97 ARG A N 1
ATOM 718 C CA . ARG A 1 97 ? -5.643 -11.683 -7.822 1.00 94.31 97 ARG A CA 1
ATOM 719 C C . ARG A 1 97 ? -6.166 -10.729 -8.897 1.00 94.31 97 ARG A C 1
ATOM 721 O O . ARG A 1 97 ? -7.103 -11.073 -9.611 1.00 94.31 97 ARG A O 1
ATOM 728 N N . ARG A 1 98 ? -5.553 -9.550 -9.012 1.00 91.12 98 ARG A N 1
ATOM 729 C CA . ARG A 1 98 ? -5.885 -8.512 -10.003 1.00 91.12 98 ARG A CA 1
ATOM 730 C C . ARG A 1 98 ? -5.266 -8.761 -11.379 1.00 91.12 98 ARG A C 1
ATOM 732 O O . ARG A 1 98 ? -5.615 -8.079 -12.335 1.00 91.12 98 ARG A O 1
ATOM 739 N N . GLY A 1 99 ? -4.351 -9.723 -11.493 1.00 92.81 99 GLY A N 1
ATOM 740 C CA . GLY A 1 99 ? -3.662 -10.044 -12.742 1.00 92.81 99 GLY A CA 1
ATOM 741 C C . GLY A 1 99 ? -2.619 -9.010 -13.172 1.00 92.81 99 GLY A C 1
ATOM 742 O O . GLY A 1 99 ? -2.129 -9.084 -14.297 1.00 92.81 99 GLY A O 1
ATOM 743 N N . SER A 1 100 ? -2.253 -8.060 -12.303 1.00 92.38 100 SER A N 1
ATOM 744 C CA . SER A 1 100 ? -1.146 -7.138 -12.580 1.00 92.38 100 SER A CA 1
ATOM 745 C C . SER A 1 100 ? 0.198 -7.859 -12.513 1.00 92.38 100 SER A C 1
ATOM 747 O O . SER A 1 100 ? 1.105 -7.505 -13.264 1.00 92.38 100 SER A O 1
ATOM 749 N N . TRP A 1 101 ? 0.303 -8.921 -11.704 1.00 95.00 101 TRP A N 1
ATOM 750 C CA . TRP A 1 101 ? 1.458 -9.818 -11.680 1.00 95.00 101 TRP A CA 1
ATOM 751 C C . TRP A 1 101 ? 1.108 -11.251 -12.094 1.00 95.00 101 TRP A C 1
ATOM 753 O O . TRP A 1 101 ? -0.018 -11.720 -11.936 1.00 95.00 101 TRP A O 1
ATOM 763 N N . THR A 1 102 ? 2.121 -12.006 -12.530 1.00 95.56 102 THR A N 1
ATOM 764 C CA . THR A 1 102 ? 2.093 -13.483 -12.516 1.00 95.56 102 THR A CA 1
ATOM 765 C C . THR A 1 102 ? 3.216 -14.058 -11.672 1.00 95.56 102 THR A C 1
ATOM 767 O O . THR A 1 102 ? 4.299 -13.490 -11.591 1.00 95.56 102 THR A O 1
ATOM 770 N N . 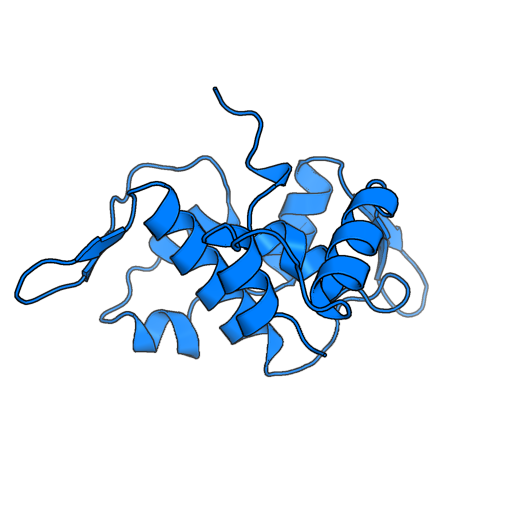ALA A 1 103 ? 2.985 -15.234 -11.083 1.00 93.69 103 ALA A N 1
ATOM 771 C CA . ALA A 1 103 ? 3.997 -15.971 -10.336 1.00 93.69 103 ALA A CA 1
ATOM 772 C C . ALA A 1 103 ? 4.567 -17.136 -11.158 1.00 93.69 103 ALA A C 1
ATOM 774 O O . ALA A 1 103 ? 3.836 -17.968 -11.696 1.00 93.69 103 ALA A O 1
ATOM 775 N N . ARG A 1 104 ? 5.894 -17.258 -11.178 1.00 89.00 104 ARG A N 1
ATOM 776 C CA . ARG A 1 104 ? 6.633 -18.419 -11.683 1.00 89.00 104 ARG A CA 1
ATOM 777 C C . ARG A 1 104 ? 7.316 -19.120 -10.515 1.00 89.00 104 ARG A C 1
ATOM 779 O O . ARG A 1 104 ? 8.169 -18.543 -9.841 1.00 89.00 104 ARG A O 1
ATOM 786 N N . ARG A 1 105 ? 6.959 -20.384 -10.277 1.00 81.00 105 ARG A N 1
ATOM 787 C CA . ARG A 1 105 ? 7.651 -21.227 -9.291 1.00 81.00 105 ARG A CA 1
ATOM 788 C C . ARG A 1 105 ? 9.009 -21.652 -9.849 1.00 81.00 105 ARG A C 1
ATOM 790 O O . ARG A 1 105 ? 9.091 -22.100 -10.991 1.00 81.00 105 ARG A O 1
ATOM 797 N N . ARG A 1 106 ? 10.066 -21.530 -9.049 1.00 74.38 106 ARG A N 1
ATOM 798 C CA . ARG A 1 106 ? 11.393 -22.096 -9.325 1.00 74.38 106 ARG A CA 1
ATOM 799 C C . ARG A 1 106 ? 11.868 -22.925 -8.133 1.00 74.38 106 ARG A C 1
ATOM 801 O O . ARG A 1 106 ? 11.305 -22.846 -7.048 1.00 74.38 106 ARG A O 1
ATOM 808 N N . LEU A 1 107 ? 12.932 -23.700 -8.345 1.00 72.12 107 LEU A N 1
ATOM 809 C CA . LEU A 1 107 ? 13.566 -24.529 -7.311 1.00 72.12 107 LEU A CA 1
ATOM 810 C C . LEU A 1 107 ? 14.016 -23.729 -6.071 1.00 72.12 107 LEU A C 1
ATOM 812 O O . LEU A 1 107 ? 14.028 -24.279 -4.981 1.00 72.12 107 LEU A O 1
ATOM 816 N N . LEU A 1 108 ? 14.349 -22.441 -6.230 1.00 70.69 108 LEU A N 1
ATOM 817 C CA . LEU A 1 108 ? 14.834 -21.548 -5.163 1.00 70.69 108 LEU A CA 1
ATOM 818 C C . LEU A 1 108 ? 13.818 -20.453 -4.782 1.00 70.69 108 LEU A C 1
ATOM 820 O O . LEU A 1 108 ? 14.213 -19.348 -4.426 1.00 70.69 108 LEU A O 1
ATOM 824 N N . GLY A 1 109 ? 12.517 -20.722 -4.923 1.00 79.00 109 GLY A N 1
ATOM 825 C CA . GLY A 1 109 ? 11.456 -19.804 -4.497 1.00 79.00 109 GLY A CA 1
ATOM 826 C C . GLY A 1 109 ? 10.543 -19.319 -5.623 1.00 79.00 109 GLY A C 1
ATOM 827 O O . GLY A 1 109 ? 10.526 -19.855 -6.738 1.00 79.00 109 GLY A O 1
ATOM 828 N N . ARG A 1 110 ? 9.728 -18.310 -5.310 1.00 87.75 110 ARG A N 1
ATOM 829 C CA . ARG A 1 110 ? 8.756 -17.715 -6.232 1.00 87.75 110 ARG A CA 1
ATOM 830 C C . ARG A 1 110 ? 9.355 -16.468 -6.876 1.00 87.75 110 ARG A C 1
ATOM 832 O O . ARG A 1 110 ? 10.011 -15.682 -6.205 1.00 87.75 110 ARG A O 1
ATOM 839 N N . ARG A 1 111 ? 9.141 -16.307 -8.183 1.00 91.94 111 ARG A N 1
ATOM 840 C CA . ARG A 1 111 ? 9.391 -15.041 -8.874 1.00 91.94 111 ARG A CA 1
ATOM 841 C C . ARG A 1 111 ? 8.104 -14.468 -9.427 1.00 91.94 111 ARG A C 1
ATOM 843 O O . ARG A 1 111 ? 7.323 -15.212 -10.017 1.00 91.94 111 ARG A O 1
ATOM 850 N N . TYR A 1 112 ? 7.934 -13.171 -9.279 1.00 93.56 112 TYR A N 1
ATOM 851 C CA . TYR A 1 112 ? 6.837 -12.401 -9.823 1.00 93.56 112 TYR A CA 1
ATOM 852 C C . TYR A 1 112 ? 7.277 -11.701 -11.109 1.00 93.56 112 TYR A C 1
ATOM 854 O O . TYR A 1 112 ? 8.447 -11.358 -11.284 1.00 93.56 112 TYR A O 1
ATOM 862 N N . VAL A 1 113 ? 6.345 -11.566 -12.043 1.00 94.38 113 VAL A N 1
ATOM 863 C CA . VAL A 1 113 ? 6.501 -10.781 -13.266 1.00 94.38 113 VAL A CA 1
ATOM 864 C C . VAL A 1 113 ? 5.442 -9.701 -13.223 1.00 94.38 113 VAL A C 1
ATOM 866 O O . VAL A 1 113 ? 4.258 -10.035 -13.217 1.00 94.38 113 VAL A O 1
ATOM 869 N N . ASP A 1 114 ? 5.884 -8.449 -13.194 1.00 92.75 114 ASP A N 1
ATOM 870 C CA . ASP A 1 114 ? 5.026 -7.276 -13.267 1.00 92.75 114 ASP A CA 1
ATOM 871 C C . ASP A 1 114 ? 4.667 -6.974 -14.728 1.00 92.75 114 ASP A C 1
ATOM 873 O O . ASP A 1 114 ? 5.545 -6.737 -15.555 1.00 92.75 114 ASP A O 1
ATOM 877 N N . PHE A 1 115 ? 3.378 -6.997 -15.069 1.00 92.56 115 PHE A N 1
ATOM 878 C CA . PHE A 1 115 ? 2.910 -6.617 -16.408 1.00 92.56 115 PHE A CA 1
ATOM 879 C C . PHE A 1 115 ? 2.711 -5.110 -16.566 1.00 92.56 115 PHE A C 1
ATOM 881 O O . PHE A 1 115 ? 2.309 -4.654 -17.634 1.00 92.56 115 PHE A O 1
ATOM 888 N N . ARG A 1 116 ? 2.984 -4.334 -15.515 1.00 88.62 116 ARG A N 1
ATOM 889 C CA . ARG A 1 116 ? 2.878 -2.874 -15.489 1.00 88.62 116 ARG A CA 1
ATOM 890 C C . ARG A 1 116 ? 4.227 -2.200 -15.302 1.00 88.62 116 ARG A C 1
ATOM 892 O O . ARG A 1 116 ? 4.276 -1.063 -14.847 1.00 88.62 116 ARG A O 1
ATOM 899 N N . THR A 1 117 ? 5.297 -2.860 -15.745 1.00 88.50 117 THR A N 1
ATOM 900 C CA . THR A 1 117 ? 6.669 -2.344 -15.675 1.00 88.50 117 THR A CA 1
ATOM 901 C C . THR A 1 117 ? 6.804 -0.916 -16.205 1.00 88.50 117 THR A C 1
ATOM 903 O O . THR A 1 117 ? 7.525 -0.135 -15.599 1.00 88.50 117 THR A O 1
ATOM 906 N N . ASP A 1 118 ? 6.083 -0.527 -17.261 1.00 89.50 118 ASP A N 1
ATOM 907 C CA . ASP A 1 118 ? 6.133 0.851 -17.774 1.00 89.50 118 ASP A CA 1
ATOM 908 C C . ASP A 1 118 ? 5.679 1.890 -16.732 1.00 89.50 118 ASP A C 1
ATOM 910 O O . ASP A 1 118 ? 6.253 2.978 -16.646 1.00 89.50 118 ASP A O 1
ATOM 914 N N . ARG A 1 119 ? 4.666 1.552 -15.918 1.00 87.88 119 ARG A N 1
ATOM 915 C CA . ARG A 1 119 ? 4.187 2.387 -14.807 1.00 87.88 119 ARG A CA 1
ATOM 916 C C . ARG A 1 119 ? 5.190 2.380 -13.661 1.00 87.88 119 ARG A C 1
ATOM 918 O O . ARG A 1 119 ? 5.537 3.450 -13.180 1.00 87.88 119 ARG A O 1
ATOM 925 N N . THR A 1 120 ? 5.695 1.210 -13.280 1.00 89.31 120 THR A N 1
ATOM 926 C CA . THR A 1 120 ? 6.710 1.073 -12.224 1.00 89.31 120 THR A CA 1
ATOM 927 C C . THR A 1 120 ? 7.958 1.899 -12.553 1.00 89.31 120 THR A C 1
ATOM 929 O O . THR A 1 120 ? 8.397 2.697 -11.738 1.00 89.31 120 THR A O 1
ATOM 932 N N . GLN A 1 121 ? 8.446 1.847 -13.795 1.00 89.94 121 GLN A N 1
ATOM 933 C CA . GLN A 1 121 ? 9.565 2.677 -14.260 1.00 89.94 121 GLN A CA 1
ATOM 934 C C . GLN A 1 121 ? 9.243 4.175 -14.313 1.00 89.94 121 GLN A C 1
ATOM 936 O O . GLN A 1 121 ? 10.149 5.009 -14.285 1.00 89.94 121 GLN A O 1
ATOM 941 N N . ALA A 1 122 ? 7.979 4.553 -14.515 1.00 87.75 122 ALA A N 1
ATOM 942 C CA . ALA A 1 122 ? 7.568 5.951 -14.431 1.00 87.75 122 ALA A CA 1
ATOM 943 C C . ALA A 1 122 ? 7.579 6.437 -12.975 1.00 87.75 122 ALA A C 1
ATOM 945 O O . ALA A 1 122 ? 8.019 7.559 -12.728 1.00 87.75 122 ALA A O 1
ATOM 946 N N . ASP A 1 123 ? 7.161 5.582 -12.038 1.00 88.56 123 ASP A N 1
ATOM 947 C CA . ASP A 1 123 ? 7.249 5.836 -10.602 1.00 88.56 123 ASP A CA 1
ATOM 948 C C . ASP A 1 123 ? 8.717 5.941 -10.158 1.00 88.56 123 ASP A C 1
ATOM 950 O O . ASP A 1 123 ? 9.075 6.941 -9.551 1.00 88.56 123 ASP A O 1
ATOM 954 N N . GLU A 1 124 ? 9.603 5.023 -10.560 1.00 88.38 124 GLU A N 1
ATOM 955 C CA . GLU A 1 124 ? 11.053 5.109 -10.288 1.00 88.38 124 GLU A CA 1
ATOM 956 C C . GLU A 1 124 ? 11.645 6.444 -10.769 1.00 88.38 124 GLU A C 1
ATOM 958 O O . GLU A 1 124 ? 12.237 7.198 -10.001 1.00 88.38 124 GLU A O 1
ATOM 963 N N . ARG A 1 125 ? 11.401 6.807 -12.036 1.00 87.38 125 ARG A N 1
ATOM 964 C CA . ARG A 1 125 ? 11.879 8.083 -12.597 1.00 87.38 125 ARG A CA 1
ATOM 965 C C . ARG A 1 125 ? 11.317 9.300 -11.869 1.00 87.38 125 ARG A C 1
ATOM 967 O O . ARG A 1 125 ? 11.966 10.342 -11.830 1.00 87.38 125 ARG A O 1
ATOM 974 N N . ALA A 1 126 ? 10.100 9.201 -11.344 1.00 83.44 126 ALA A N 1
ATOM 975 C CA . ALA A 1 126 ? 9.484 10.275 -10.583 1.00 83.44 126 ALA A CA 1
ATOM 976 C C . ALA A 1 126 ? 10.153 10.507 -9.225 1.00 83.44 126 ALA A C 1
ATOM 978 O O . ALA A 1 126 ? 10.111 11.638 -8.744 1.00 83.44 126 ALA A O 1
ATOM 979 N N . LEU A 1 127 ? 10.747 9.468 -8.635 1.00 82.50 127 LEU A N 1
ATOM 980 C CA . LEU A 1 127 ? 11.484 9.555 -7.376 1.00 82.50 127 LEU A CA 1
ATOM 981 C C . LEU A 1 127 ? 12.860 10.212 -7.560 1.00 82.50 127 LEU A C 1
ATOM 983 O O . LEU A 1 127 ? 13.301 10.956 -6.687 1.00 82.50 127 LEU A O 1
ATOM 987 N N . ASP A 1 128 ? 13.495 10.008 -8.716 1.00 80.06 128 ASP A N 1
ATOM 988 C CA . ASP A 1 128 ? 14.851 10.504 -8.996 1.00 80.06 128 ASP A CA 1
ATOM 989 C C . ASP A 1 128 ? 14.914 11.968 -9.462 1.00 80.06 128 ASP A C 1
ATOM 991 O O . ASP A 1 128 ? 15.948 12.631 -9.334 1.00 80.06 128 ASP A O 1
ATOM 995 N N . VAL A 1 129 ? 13.837 12.488 -10.061 1.00 72.00 129 VAL A N 1
ATOM 996 C CA . VAL A 1 129 ? 13.862 13.788 -10.749 1.00 72.00 129 VAL A CA 1
ATOM 997 C C . VAL A 1 129 ? 13.150 14.869 -9.925 1.00 72.00 129 VAL A C 1
ATOM 999 O O . VAL A 1 129 ? 11.966 14.720 -9.615 1.00 72.00 129 VAL A O 1
ATOM 1002 N N . PRO A 1 130 ? 13.800 16.018 -9.645 1.00 64.12 130 PRO A N 1
ATOM 1003 C CA . PRO A 1 130 ? 13.125 17.184 -9.083 1.00 64.12 130 PRO A CA 1
ATOM 1004 C C . PRO A 1 130 ? 11.977 17.624 -10.000 1.00 64.12 130 PRO A C 1
ATOM 1006 O O . PRO A 1 130 ? 12.202 18.016 -11.147 1.00 64.12 130 PRO A O 1
ATOM 1009 N N . ARG A 1 131 ? 10.737 17.537 -9.511 1.00 64.56 131 ARG A N 1
ATOM 1010 C CA . ARG A 1 131 ? 9.552 17.870 -10.312 1.00 64.56 131 ARG A CA 1
ATOM 1011 C C . ARG A 1 131 ? 9.333 19.379 -10.410 1.00 64.56 131 ARG A C 1
ATOM 1013 O O . ARG A 1 131 ? 9.571 20.116 -9.455 1.00 64.56 131 ARG A O 1
ATOM 1020 N N . ILE A 1 132 ? 8.862 19.814 -11.580 1.00 62.28 132 ILE A N 1
ATOM 1021 C CA . ILE A 1 132 ? 8.461 21.202 -11.855 1.00 62.28 132 ILE A CA 1
ATOM 1022 C C . ILE A 1 132 ? 7.004 21.414 -11.411 1.00 62.28 132 ILE A C 1
ATOM 1024 O O . ILE A 1 132 ? 6.646 22.488 -10.929 1.00 62.28 132 ILE A O 1
ATOM 1028 N N . GLU A 1 133 ? 6.170 20.380 -11.527 1.00 71.00 133 GLU A N 1
ATOM 1029 C CA . GLU A 1 133 ? 4.781 20.372 -11.080 1.00 71.00 133 GLU A CA 1
ATOM 1030 C C . GLU A 1 133 ? 4.635 20.031 -9.582 1.00 71.00 133 GLU A C 1
ATOM 1032 O O . GLU A 1 133 ? 5.411 19.235 -9.040 1.00 71.00 133 GLU A O 1
ATOM 1037 N N . PRO A 1 134 ? 3.611 20.590 -8.902 1.00 76.88 134 PRO A N 1
ATOM 1038 C CA . PRO A 1 134 ? 3.308 20.249 -7.517 1.00 76.88 134 PRO A CA 1
ATOM 1039 C C . PRO A 1 134 ? 2.899 18.778 -7.385 1.00 76.88 134 PRO A C 1
ATOM 1041 O O . PRO A 1 134 ? 2.185 18.230 -8.224 1.00 76.88 134 PRO A O 1
ATOM 1044 N N . TRP A 1 135 ? 3.363 18.144 -6.311 1.00 77.88 135 TRP A N 1
ATOM 1045 C CA . TRP A 1 135 ? 3.100 16.736 -6.033 1.00 77.88 135 TRP A CA 1
ATOM 1046 C C . TRP A 1 135 ? 1.625 16.505 -5.700 1.00 77.88 135 TRP A C 1
ATOM 1048 O O . TRP A 1 135 ? 1.017 17.291 -4.969 1.00 77.88 135 TRP A O 1
ATOM 1058 N N . THR A 1 136 ? 1.062 15.401 -6.196 1.00 83.12 136 THR A N 1
ATOM 1059 C CA . THR A 1 136 ? -0.188 14.883 -5.633 1.00 83.12 136 THR A CA 1
ATOM 1060 C C . THR A 1 136 ? 0.094 14.285 -4.248 1.00 83.12 136 THR A C 1
ATOM 1062 O O . THR A 1 136 ? 1.234 13.881 -3.985 1.00 83.12 136 THR A O 1
ATOM 1065 N N . PRO A 1 137 ? -0.900 14.210 -3.343 1.00 82.31 137 PRO A N 1
ATOM 1066 C CA . PRO A 1 137 ? -0.728 13.539 -2.053 1.00 82.31 137 PRO A CA 1
ATOM 1067 C C . PRO A 1 137 ? -0.210 12.103 -2.191 1.00 82.31 137 PRO A C 1
ATOM 1069 O O . PRO A 1 137 ? 0.610 11.655 -1.389 1.00 82.31 137 PRO A O 1
ATOM 1072 N N . GLU A 1 138 ? -0.645 11.398 -3.234 1.00 83.88 138 GLU A N 1
ATOM 1073 C CA . GLU A 1 138 ? -0.214 10.042 -3.534 1.00 83.88 138 GLU A CA 1
ATOM 1074 C C . GLU A 1 138 ? 1.277 9.999 -3.882 1.00 83.88 138 GLU A C 1
ATOM 1076 O O . GLU A 1 138 ? 2.044 9.274 -3.252 1.00 83.88 138 GLU A O 1
ATOM 1081 N N . ASP A 1 139 ? 1.713 10.809 -4.848 1.00 83.12 139 ASP A N 1
ATOM 1082 C CA . ASP A 1 139 ? 3.115 10.831 -5.270 1.00 83.12 139 ASP A CA 1
ATOM 1083 C C . ASP A 1 139 ? 4.035 11.287 -4.131 1.00 83.12 139 ASP A C 1
ATOM 1085 O O . ASP A 1 139 ? 5.122 10.739 -3.953 1.00 83.12 139 ASP A O 1
ATOM 1089 N N . ALA A 1 140 ? 3.560 12.218 -3.299 1.00 82.50 140 ALA A N 1
ATOM 1090 C CA . ALA A 1 140 ? 4.270 12.650 -2.106 1.00 82.50 140 ALA A CA 1
ATOM 1091 C C . ALA A 1 140 ? 4.439 11.555 -1.066 1.00 82.50 140 ALA A C 1
ATOM 1093 O O . ALA A 1 140 ? 5.525 11.387 -0.508 1.00 82.50 140 ALA A O 1
ATOM 1094 N N . THR A 1 141 ? 3.376 10.797 -0.823 1.00 84.62 141 THR A N 1
ATOM 1095 C CA . THR A 1 141 ? 3.429 9.682 0.115 1.00 84.62 141 THR A CA 1
ATOM 1096 C C . THR A 1 141 ? 4.345 8.590 -0.412 1.00 84.62 141 THR A C 1
ATOM 1098 O O . THR A 1 141 ? 5.188 8.105 0.337 1.00 84.62 141 THR A O 1
ATOM 1101 N N . LEU A 1 142 ? 4.231 8.239 -1.698 1.00 85.69 142 LEU A N 1
ATOM 1102 C CA . LEU A 1 142 ? 5.064 7.211 -2.315 1.00 85.69 142 LEU A CA 1
ATOM 1103 C C . LEU A 1 142 ? 6.547 7.582 -2.236 1.00 85.69 142 LEU A C 1
ATOM 1105 O O . LEU A 1 142 ? 7.356 6.752 -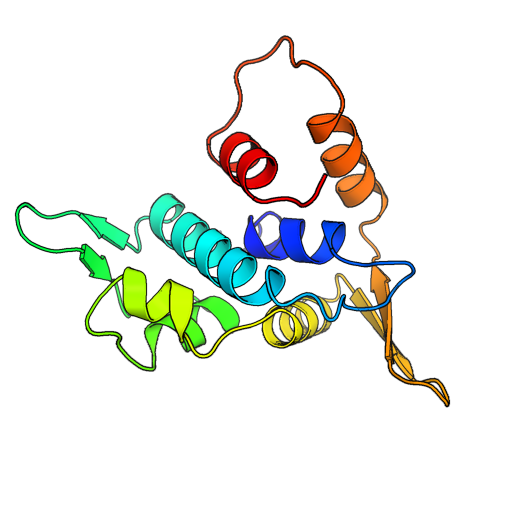1.841 1.00 85.69 142 LEU A O 1
ATOM 1109 N N . ALA A 1 143 ? 6.900 8.835 -2.515 1.00 84.25 143 ALA A N 1
ATOM 1110 C CA . ALA A 1 143 ? 8.282 9.287 -2.423 1.00 84.25 143 ALA A CA 1
ATOM 1111 C C . ALA A 1 143 ? 8.833 9.373 -0.995 1.00 84.25 143 ALA A C 1
ATOM 1113 O O . ALA A 1 143 ? 10.040 9.270 -0.800 1.00 84.25 143 ALA A O 1
ATOM 1114 N N . ALA A 1 144 ? 7.974 9.537 0.013 1.00 81.88 144 ALA A N 1
ATOM 1115 C CA . ALA A 1 144 ? 8.394 9.531 1.411 1.00 81.88 144 ALA A CA 1
ATOM 1116 C C . ALA A 1 144 ? 8.653 8.117 1.966 1.00 81.88 144 ALA A C 1
ATOM 1118 O O . ALA A 1 144 ? 9.326 7.985 2.989 1.00 81.88 144 ALA A O 1
ATOM 1119 N N . VAL A 1 145 ? 8.090 7.077 1.340 1.00 78.94 145 VAL A N 1
ATOM 1120 C CA . VAL A 1 145 ? 8.083 5.699 1.874 1.00 78.94 145 VAL A CA 1
ATOM 1121 C C . VAL A 1 145 ? 8.759 4.671 0.971 1.00 78.94 145 VAL A C 1
ATOM 1123 O O . VAL A 1 145 ? 9.086 3.584 1.448 1.00 78.94 145 VAL A O 1
ATOM 1126 N N . ALA A 1 146 ? 8.952 4.978 -0.313 1.00 76.50 146 ALA A N 1
ATOM 1127 C CA . ALA A 1 146 ? 9.678 4.110 -1.224 1.00 76.50 146 ALA A CA 1
ATOM 1128 C C . ALA A 1 146 ? 11.166 4.055 -0.827 1.00 76.50 146 ALA A C 1
ATOM 1130 O O . ALA A 1 146 ? 11.748 5.088 -0.484 1.00 76.50 146 ALA A O 1
ATOM 1131 N N . PRO A 1 147 ? 11.790 2.866 -0.847 1.00 63.50 147 PRO A N 1
ATOM 1132 C CA . PRO A 1 147 ? 13.232 2.755 -0.673 1.00 63.50 147 PRO A CA 1
ATOM 1133 C C . PRO A 1 147 ? 13.943 3.463 -1.837 1.00 63.50 147 PRO A C 1
ATOM 1135 O O . PRO A 1 147 ? 13.542 3.299 -2.989 1.00 63.50 147 PRO A O 1
ATOM 1138 N N . GLY A 1 148 ? 14.955 4.275 -1.517 1.00 57.88 148 GLY A N 1
ATOM 1139 C CA . GLY A 1 148 ? 15.851 4.901 -2.498 1.00 57.88 148 GLY A CA 1
ATOM 1140 C C . GLY A 1 148 ? 17.048 4.033 -2.858 1.00 57.88 148 GLY A C 1
ATOM 1141 O O . GLY A 1 148 ? 17.292 3.028 -2.149 1.00 57.88 148 GLY A O 1
#

Foldseek 3Di:
DLPCVCVQLLLLLLLLCQDQQDHDPDPLQFLLNLLSLVVSCVVVVQWDDDPPDIDGNQPDPVQVQNNQLPVVDDPHPVCSSNPGPHGSVSSVVSCVVVVQWDWDDDPVGIGIDGPVVVVSVVLVVLLVDDDPDDDDPSNVSSNVRHDD

Radius of gyration: 15.54 Å; chains: 1; bounding box: 33×46×39 Å

Secondary structure (DSSP, 8-state):
----GGG-HHHHHHHHT-BTTB----TTHHHHHHHHHHHHHHHTT-EEE-SS-EEE--S--S-HHHHHHHHT--S-HHHHHHH-S--HHHHHHHHHHHTSEEEEEETTEEEEEETTHHHHHHHHHHHHS--SSPPPHHHHHHHHHS--

Sequence (148 aa):
MDDDRDGSLSMRLAALALDGGRLTDDLVTAPAVRGTLLADLALHGRVRETEDAVEFDDAPTGFAPADRLLTEGAPSLTELLRRGPVDQEDLAAEHLR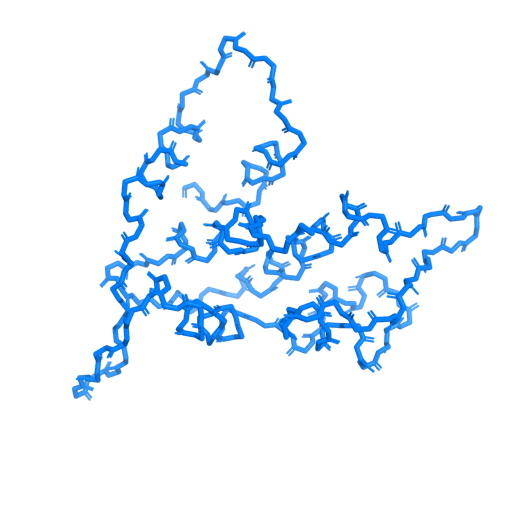RGSWTARRRLLGRRYVDFRTDRTQADERALDVPRIEPWTPEDATLAAVAPG